Protein AF-A0A094PYR7-F1 (afdb_monomer_lite)

Structure (mmCIF, N/CA/C/O backbone):
data_AF-A0A094PYR7-F1
#
_entry.id   AF-A0A094PYR7-F1
#
loop_
_atom_site.group_PDB
_atom_site.id
_atom_site.type_symbol
_atom_site.label_atom_id
_atom_site.label_alt_id
_atom_site.label_comp_id
_atom_site.label_asym_id
_atom_site.label_entity_id
_atom_site.label_seq_id
_atom_site.pdbx_PDB_ins_code
_atom_site.Cartn_x
_atom_site.Cartn_y
_atom_site.Cartn_z
_atom_site.occupancy
_atom_site.B_iso_or_equiv
_atom_site.auth_seq_id
_atom_site.auth_comp_id
_atom_site.auth_asym_id
_atom_site.auth_atom_id
_atom_site.pdbx_PDB_model_num
ATOM 1 N N . MET A 1 1 ? 9.198 -3.155 3.709 1.00 76.00 1 MET A N 1
ATOM 2 C CA . MET A 1 1 ? 7.843 -2.581 3.554 1.00 76.00 1 MET A CA 1
ATOM 3 C C . MET A 1 1 ? 6.732 -3.575 3.891 1.00 76.00 1 MET A C 1
ATOM 5 O O . MET A 1 1 ? 6.001 -3.309 4.834 1.00 76.00 1 MET A O 1
ATOM 9 N N . ALA A 1 2 ? 6.655 -4.751 3.254 1.00 86.00 2 ALA A N 1
ATOM 10 C CA . ALA A 1 2 ? 5.609 -5.765 3.498 1.00 86.00 2 ALA A CA 1
ATOM 11 C C . ALA A 1 2 ? 5.311 -6.090 4.976 1.00 86.00 2 ALA A C 1
ATOM 13 O O . ALA A 1 2 ? 4.159 -6.064 5.397 1.00 86.00 2 ALA A O 1
ATOM 14 N N . LYS A 1 3 ? 6.339 -6.308 5.809 1.00 89.56 3 LYS A N 1
ATOM 15 C CA . LYS A 1 3 ? 6.157 -6.580 7.250 1.00 89.56 3 LYS A CA 1
ATOM 16 C C . LYS A 1 3 ? 5.523 -5.409 8.016 1.00 89.56 3 LYS A C 1
ATOM 18 O O . LYS A 1 3 ? 4.769 -5.636 8.954 1.00 89.56 3 LYS A O 1
ATOM 23 N N . LEU A 1 4 ? 5.826 -4.168 7.627 1.00 89.31 4 LEU A N 1
ATOM 24 C CA . LEU A 1 4 ? 5.249 -2.964 8.235 1.00 89.31 4 LEU A CA 1
ATOM 25 C C . LEU A 1 4 ? 3.784 -2.806 7.829 1.00 89.31 4 LEU A C 1
ATOM 27 O O . LEU A 1 4 ? 2.940 -2.644 8.703 1.00 89.31 4 LEU A O 1
ATOM 31 N N . ALA A 1 5 ? 3.488 -2.942 6.532 1.00 89.19 5 ALA A N 1
ATOM 32 C CA . ALA A 1 5 ? 2.115 -2.952 6.030 1.00 89.19 5 ALA A CA 1
ATOM 33 C C . ALA A 1 5 ? 1.296 -4.073 6.678 1.00 89.19 5 ALA A C 1
ATOM 35 O O . ALA A 1 5 ? 0.193 -3.825 7.143 1.00 89.19 5 ALA A O 1
ATOM 36 N N . SER A 1 6 ? 1.875 -5.270 6.815 1.00 92.38 6 SER A N 1
ATOM 37 C CA . SER A 1 6 ? 1.200 -6.403 7.454 1.00 92.38 6 SER A CA 1
ATOM 38 C C . SER A 1 6 ? 0.871 -6.135 8.922 1.00 92.38 6 SER A C 1
ATOM 40 O O . SER A 1 6 ? -0.220 -6.440 9.392 1.00 92.38 6 SER A O 1
ATOM 42 N N . ARG A 1 7 ? 1.809 -5.528 9.663 1.00 93.25 7 ARG A N 1
ATOM 43 C CA . ARG A 1 7 ? 1.581 -5.143 11.062 1.00 93.25 7 ARG A CA 1
ATOM 44 C C . ARG A 1 7 ? 0.516 -4.060 11.197 1.00 93.25 7 ARG A C 1
ATOM 46 O O . ARG A 1 7 ? -0.279 -4.141 12.122 1.00 93.25 7 ARG A O 1
ATOM 53 N N . ALA A 1 8 ? 0.512 -3.067 10.310 1.00 91.75 8 ALA A N 1
ATOM 54 C CA . ALA A 1 8 ? -0.484 -1.999 10.322 1.00 91.75 8 ALA A CA 1
ATOM 55 C C . ALA A 1 8 ? -1.880 -2.511 9.936 1.00 91.75 8 ALA A C 1
ATOM 57 O O . ALA A 1 8 ? -2.861 -2.134 10.561 1.00 91.75 8 ALA A O 1
ATOM 58 N N . ALA A 1 9 ? -1.964 -3.386 8.934 1.00 92.06 9 ALA A N 1
ATOM 59 C CA . ALA A 1 9 ? -3.215 -3.941 8.426 1.00 92.06 9 ALA A CA 1
ATOM 60 C C . ALA A 1 9 ? -3.791 -5.075 9.294 1.00 92.06 9 ALA A C 1
ATOM 62 O O . ALA A 1 9 ? -4.954 -5.435 9.137 1.00 92.06 9 ALA A O 1
ATOM 63 N N . GLY A 1 10 ? -2.980 -5.688 10.163 1.00 93.06 10 GLY A N 1
ATOM 64 C CA . GLY A 1 10 ? -3.370 -6.871 10.940 1.00 93.06 10 GLY A CA 1
ATOM 65 C C . GLY A 1 10 ? -3.523 -8.150 10.104 1.00 93.06 10 GLY A C 1
ATOM 66 O O . GLY A 1 10 ? -3.945 -9.179 10.626 1.00 93.06 10 GLY A O 1
ATOM 67 N N . VAL A 1 11 ? -3.165 -8.107 8.819 1.00 93.88 11 VAL A N 1
ATOM 68 C CA . VAL A 1 11 ? -3.213 -9.227 7.869 1.00 93.88 11 VAL A CA 1
ATOM 69 C C . VAL A 1 11 ? -1.896 -9.313 7.108 1.00 93.88 11 VAL A C 1
ATOM 71 O O . VAL A 1 11 ? -1.159 -8.335 7.020 1.00 93.88 11 VAL A O 1
ATOM 74 N N . LYS A 1 12 ? -1.567 -10.478 6.545 1.00 94.31 12 LYS A N 1
ATOM 75 C CA . LYS A 1 12 ? -0.363 -10.619 5.718 1.00 94.31 12 LYS A CA 1
ATOM 76 C C . LYS A 1 12 ? -0.543 -9.833 4.415 1.00 94.31 12 LYS A C 1
A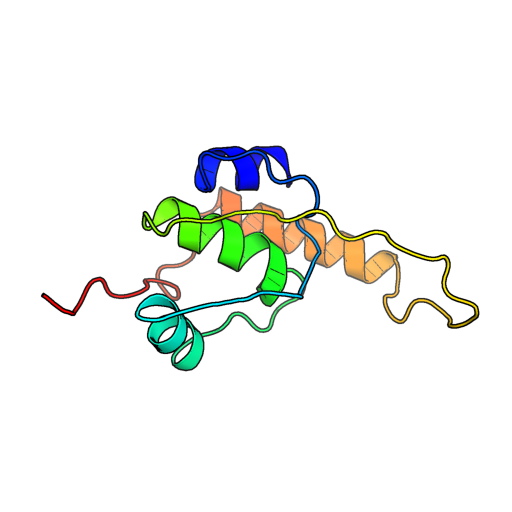TOM 78 O O . LYS A 1 12 ? -1.460 -10.120 3.658 1.00 94.31 12 LYS A O 1
ATOM 83 N N . ILE A 1 13 ? 0.351 -8.878 4.176 1.00 94.06 13 ILE A N 1
ATOM 84 C CA . ILE A 1 13 ? 0.489 -8.127 2.925 1.00 94.06 13 ILE A CA 1
ATOM 85 C C . ILE A 1 13 ? 1.786 -8.576 2.262 1.00 94.06 13 ILE A C 1
ATOM 87 O O . ILE A 1 13 ? 2.853 -8.513 2.887 1.00 94.06 13 ILE A O 1
ATOM 91 N N . THR A 1 14 ? 1.699 -9.041 1.023 1.00 91.62 14 THR A N 1
ATOM 92 C CA . THR A 1 14 ? 2.835 -9.549 0.251 1.00 91.62 14 THR A CA 1
ATOM 93 C C . THR A 1 14 ? 3.294 -8.563 -0.817 1.00 91.62 14 THR A C 1
ATOM 95 O O . THR A 1 14 ? 4.503 -8.451 -1.026 1.00 91.62 14 THR A O 1
ATOM 98 N N . ASP A 1 15 ? 2.386 -7.768 -1.389 1.00 89.69 15 ASP A N 1
ATOM 99 C CA . ASP A 1 15 ? 2.702 -6.744 -2.385 1.00 89.69 15 ASP A CA 1
ATOM 100 C C . ASP A 1 15 ? 2.350 -5.338 -1.881 1.00 89.69 15 ASP A C 1
ATOM 102 O O . ASP A 1 15 ? 1.209 -4.881 -1.904 1.00 89.69 15 ASP A O 1
ATOM 106 N N . THR A 1 16 ? 3.373 -4.605 -1.439 1.00 87.06 16 THR A N 1
ATOM 107 C CA . THR A 1 16 ? 3.221 -3.207 -1.005 1.00 87.06 16 THR A CA 1
ATOM 108 C C . THR A 1 16 ? 3.333 -2.185 -2.129 1.00 87.06 16 THR A C 1
ATOM 110 O O . THR A 1 16 ? 3.165 -0.998 -1.867 1.00 87.06 16 THR A O 1
ATOM 113 N N . SER A 1 17 ? 3.664 -2.619 -3.343 1.00 86.50 17 SER A N 1
ATOM 114 C CA . SER A 1 17 ? 3.850 -1.760 -4.517 1.00 86.50 17 SER A CA 1
ATOM 115 C C . SER A 1 17 ? 2.648 -1.753 -5.458 1.00 86.50 17 SER A C 1
ATOM 117 O O . SER A 1 17 ? 2.628 -0.963 -6.398 1.00 86.50 17 SER A O 1
ATOM 119 N N . SER A 1 18 ? 1.639 -2.594 -5.213 1.00 84.06 18 SER A N 1
ATOM 120 C CA . SER A 1 18 ? 0.414 -2.591 -6.008 1.00 84.06 18 SER A CA 1
ATOM 121 C C . SER A 1 18 ? -0.390 -1.298 -5.827 1.00 84.06 18 SER A C 1
ATOM 123 O O . SER A 1 18 ? -0.748 -0.897 -4.709 1.00 84.06 18 SER A O 1
ATOM 125 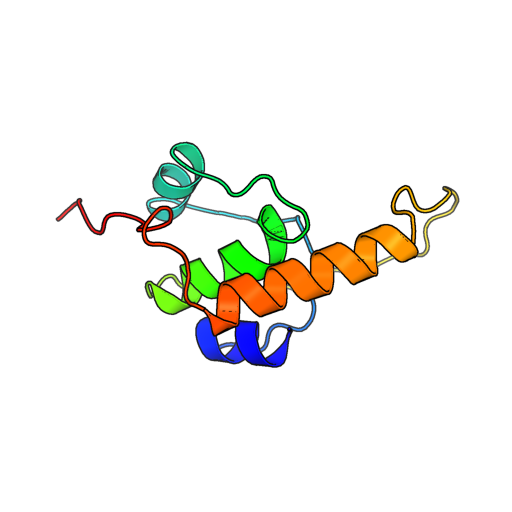N N . GLY A 1 19 ? -0.709 -0.672 -6.962 1.00 84.81 19 GLY A N 1
ATOM 126 C CA . GLY A 1 19 ? -1.635 0.459 -7.067 1.00 84.81 19 GLY A CA 1
ATOM 127 C C . GLY A 1 19 ? -3.091 0.063 -7.287 1.00 84.81 19 GLY A C 1
ATOM 128 O O . GLY A 1 19 ? -3.969 0.916 -7.193 1.00 84.81 19 GLY A O 1
ATOM 129 N N . PHE A 1 20 ? -3.385 -1.214 -7.547 1.00 89.25 20 PHE A N 1
ATOM 130 C CA . PHE A 1 20 ? -4.761 -1.654 -7.765 1.00 89.25 20 PHE A CA 1
ATOM 131 C C . PHE A 1 20 ? -5.491 -1.855 -6.434 1.00 89.25 20 PHE A C 1
ATOM 133 O O . PHE A 1 20 ? -5.034 -2.611 -5.575 1.00 89.25 20 PHE A O 1
ATOM 140 N N . ARG A 1 21 ? -6.633 -1.178 -6.249 1.00 90.75 21 ARG A N 1
ATOM 141 C CA . ARG A 1 21 ? -7.389 -1.184 -4.987 1.00 90.75 21 ARG A CA 1
ATOM 142 C C . ARG A 1 21 ? -8.891 -1.109 -5.229 1.00 90.75 21 ARG A C 1
ATOM 144 O O . ARG A 1 21 ? -9.358 -0.284 -6.006 1.00 90.75 21 ARG A O 1
ATOM 151 N N . ALA A 1 22 ? -9.644 -1.905 -4.476 1.00 93.62 22 ALA A N 1
ATOM 152 C CA . ALA A 1 22 ? -11.080 -1.726 -4.303 1.00 93.62 22 ALA A CA 1
ATOM 153 C C . ALA A 1 22 ? -11.331 -1.041 -2.953 1.00 93.62 22 ALA A C 1
ATOM 155 O O . ALA A 1 22 ? -10.948 -1.566 -1.907 1.00 93.62 22 ALA A O 1
ATOM 156 N N . ILE A 1 23 ? -11.943 0.144 -2.971 1.00 93.88 23 ILE A N 1
ATOM 157 C CA . ILE A 1 23 ? -12.128 0.989 -1.785 1.00 93.88 23 ILE A CA 1
ATOM 158 C C . ILE A 1 23 ? -13.600 1.376 -1.692 1.00 93.88 23 ILE A C 1
ATOM 160 O O . ILE A 1 23 ? -14.197 1.812 -2.673 1.00 93.88 23 ILE A O 1
ATOM 164 N N . ARG A 1 24 ? -14.186 1.220 -0.503 1.00 94.38 24 ARG A N 1
ATOM 165 C CA . ARG A 1 24 ? -15.577 1.595 -0.217 1.00 94.38 24 ARG A CA 1
ATOM 166 C C . ARG A 1 24 ? -15.652 2.750 0.777 1.00 94.38 24 ARG A C 1
ATOM 168 O O . ARG A 1 24 ? -14.661 3.104 1.413 1.00 94.38 24 ARG A O 1
ATOM 175 N N . GLN A 1 25 ? -16.846 3.309 0.936 1.00 93.69 25 GLN A N 1
ATOM 176 C CA . GLN A 1 25 ? -17.125 4.290 1.983 1.00 93.69 25 GLN A CA 1
ATOM 177 C C . GLN A 1 25 ? -16.923 3.692 3.394 1.00 93.69 25 GLN A C 1
ATOM 179 O O . GLN A 1 25 ? -17.181 2.495 3.581 1.00 93.69 25 GLN A O 1
ATOM 184 N N . PRO A 1 26 ? -16.471 4.492 4.381 1.00 92.69 26 PRO A N 1
ATOM 185 C CA . PRO A 1 26 ? -16.190 5.934 4.286 1.00 92.69 26 PRO A CA 1
ATOM 186 C C . PRO A 1 26 ? -14.783 6.277 3.755 1.00 92.69 26 PRO A C 1
ATOM 188 O O . PRO A 1 26 ? -14.542 7.407 3.339 1.00 92.69 26 PRO A O 1
ATOM 191 N N . LEU A 1 27 ? -13.872 5.296 3.683 1.00 92.25 27 LEU A N 1
ATOM 192 C CA . LEU A 1 27 ? -12.471 5.498 3.282 1.00 92.25 27 LEU A CA 1
ATOM 193 C C . LEU A 1 27 ? -12.323 6.137 1.893 1.00 92.25 27 LEU A C 1
ATOM 195 O O . LEU A 1 27 ? -11.421 6.939 1.667 1.00 92.25 27 LEU A O 1
ATOM 199 N N . LEU A 1 28 ? -13.224 5.808 0.965 1.00 93.50 28 LEU A N 1
ATOM 200 C CA . LEU A 1 28 ? -13.229 6.412 -0.366 1.00 93.50 28 LEU A CA 1
ATOM 201 C C . LEU A 1 28 ? -13.379 7.940 -0.310 1.00 93.50 28 LEU A C 1
ATOM 203 O O . LEU A 1 28 ? -12.671 8.637 -1.030 1.00 93.50 28 LEU A O 1
ATOM 207 N N . SER A 1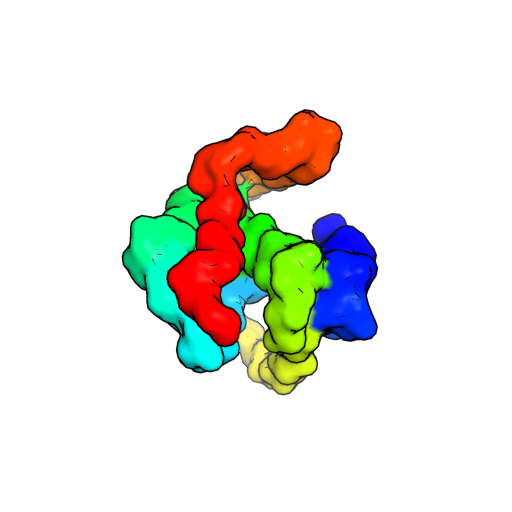 29 ? -14.259 8.466 0.550 1.00 92.06 29 SER A N 1
ATOM 208 C CA . SER A 1 29 ? -14.431 9.918 0.703 1.00 92.06 29 SER A CA 1
ATOM 209 C C . SER A 1 29 ? -13.188 10.583 1.285 1.00 92.06 29 SER A C 1
ATOM 211 O O . SER A 1 29 ? -12.834 11.688 0.881 1.00 92.06 29 SER A O 1
ATOM 213 N N . GLU A 1 30 ? -12.503 9.909 2.205 1.00 89.12 30 GLU A N 1
ATOM 214 C CA . GLU A 1 30 ? -11.257 10.400 2.799 1.00 89.12 30 GLU A CA 1
ATOM 215 C C . GLU A 1 30 ? -10.149 10.519 1.756 1.00 89.12 30 GLU A C 1
ATOM 217 O O . GLU A 1 30 ? -9.539 11.578 1.589 1.00 89.12 30 GLU A O 1
ATOM 222 N N . PHE A 1 31 ? -9.948 9.452 0.986 1.00 90.19 31 PHE A N 1
ATOM 223 C CA . PHE A 1 31 ? -8.973 9.435 -0.095 1.00 90.19 31 PHE A CA 1
ATOM 224 C C . PHE A 1 31 ? -9.332 10.390 -1.232 1.00 90.19 31 PHE A C 1
ATOM 226 O O . PHE A 1 31 ? -8.433 11.017 -1.784 1.00 90.19 31 PHE A O 1
ATOM 233 N N . ALA A 1 32 ? -10.617 10.588 -1.535 1.00 90.62 32 ALA A N 1
ATOM 234 C CA . ALA A 1 32 ? -11.046 11.573 -2.526 1.00 90.62 32 ALA A CA 1
ATOM 235 C C . ALA A 1 32 ? -10.688 13.013 -2.121 1.00 90.62 32 ALA A C 1
ATOM 237 O O . ALA A 1 32 ? -10.377 13.833 -2.983 1.00 90.62 32 ALA A O 1
ATOM 238 N N . ARG A 1 33 ? -10.697 13.331 -0.818 1.00 88.50 33 ARG A N 1
ATOM 239 C CA . ARG A 1 33 ? -10.262 14.647 -0.323 1.00 88.50 33 ARG A CA 1
ATOM 240 C C . ARG A 1 33 ? -8.751 14.805 -0.360 1.00 88.50 33 ARG A C 1
ATOM 242 O O . ARG A 1 33 ? -8.255 15.892 -0.653 1.00 88.50 33 ARG A O 1
ATOM 249 N N . LYS A 1 34 ? -8.019 13.749 -0.006 1.00 82.12 34 LYS A N 1
ATOM 250 C CA . LYS A 1 34 ? -6.562 13.787 0.064 1.00 82.12 34 LYS A CA 1
ATOM 251 C C . LYS A 1 34 ? -5.960 12.419 -0.213 1.00 82.12 34 LYS A C 1
ATOM 253 O O . LYS A 1 34 ? -5.938 11.550 0.655 1.00 82.12 34 LYS A O 1
ATOM 258 N N . PHE A 1 35 ? -5.382 12.282 -1.401 1.00 84.12 35 PHE A N 1
ATOM 259 C CA . PHE A 1 35 ? -4.634 11.099 -1.795 1.00 84.12 35 PHE A CA 1
ATOM 260 C C . PHE A 1 35 ? -3.151 11.441 -1.992 1.00 84.12 35 PHE A C 1
ATOM 262 O O . PHE A 1 35 ? -2.851 12.476 -2.596 1.00 84.12 35 PHE A O 1
ATOM 269 N N . PRO A 1 36 ? -2.203 10.637 -1.478 1.00 81.88 36 PRO A N 1
ATOM 270 C CA . PRO A 1 36 ? -0.785 10.892 -1.690 1.00 81.88 36 PRO A CA 1
ATOM 271 C C . PRO A 1 36 ? -0.407 10.746 -3.169 1.00 81.88 36 PRO A C 1
ATOM 273 O O . PRO A 1 36 ? -0.773 9.769 -3.809 1.00 81.88 36 PRO A O 1
ATOM 276 N N . VAL A 1 37 ? 0.353 11.709 -3.698 1.00 79.81 37 VAL A N 1
ATOM 277 C CA . VAL A 1 37 ? 0.771 11.748 -5.118 1.00 79.81 37 VAL A CA 1
ATOM 278 C C . VAL A 1 37 ? 2.258 11.451 -5.326 1.00 79.81 37 VAL A C 1
ATOM 280 O O . VAL A 1 37 ? 2.761 11.505 -6.445 1.00 79.81 37 VAL A O 1
ATOM 283 N N . HIS A 1 38 ? 3.002 11.188 -4.251 1.00 78.56 38 HIS A N 1
ATOM 284 C CA . HIS A 1 38 ? 4.418 10.833 -4.340 1.00 78.56 38 HIS A CA 1
ATOM 285 C C . HIS A 1 38 ? 4.601 9.338 -4.599 1.00 78.56 38 HIS A 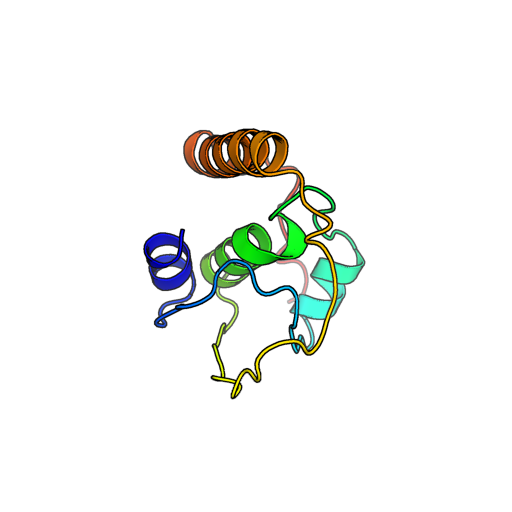C 1
ATOM 287 O O . HIS A 1 38 ? 3.731 8.533 -4.285 1.00 78.56 38 HIS A O 1
ATOM 293 N N . TYR A 1 39 ? 5.765 8.967 -5.134 1.00 70.56 39 TYR A N 1
ATOM 294 C CA . TYR A 1 39 ? 6.119 7.573 -5.400 1.00 70.56 39 TYR A CA 1
ATOM 295 C C . TYR A 1 39 ? 5.978 6.711 -4.136 1.00 70.56 39 TYR A C 1
ATOM 297 O O . TYR A 1 39 ? 6.510 7.070 -3.084 1.00 70.56 39 TYR A O 1
ATOM 305 N N . LEU A 1 40 ? 5.257 5.592 -4.256 1.00 81.25 40 LEU A N 1
ATOM 306 C CA . LEU A 1 40 ? 4.825 4.694 -3.173 1.00 81.25 40 LEU A CA 1
ATOM 307 C C . LEU A 1 40 ? 3.836 5.282 -2.156 1.00 81.25 40 LEU A C 1
ATOM 309 O O . LEU A 1 40 ? 3.364 4.561 -1.275 1.00 81.25 40 LEU A O 1
ATOM 313 N N . GLY A 1 41 ? 3.483 6.558 -2.283 1.00 82.25 41 GLY A N 1
ATOM 314 C CA . GLY A 1 41 ? 2.467 7.188 -1.455 1.00 82.25 41 GLY A CA 1
ATOM 315 C C . GLY A 1 41 ? 1.092 6.576 -1.702 1.00 82.25 41 GLY A C 1
ATOM 316 O O . GLY A 1 41 ? 0.402 6.188 -0.766 1.00 82.25 41 GLY A O 1
ATOM 317 N N . ASP A 1 42 ? 0.738 6.426 -2.973 1.00 83.38 42 ASP A N 1
ATOM 318 C CA . ASP A 1 42 ? -0.505 5.845 -3.491 1.00 83.38 42 ASP A CA 1
ATOM 319 C C . ASP A 1 42 ? -0.624 4.320 -3.312 1.00 83.38 42 ASP A C 1
ATOM 321 O O . ASP A 1 42 ? -1.677 3.728 -3.566 1.00 83.38 42 ASP A O 1
ATOM 325 N N . THR A 1 43 ? 0.443 3.669 -2.846 1.00 88.75 43 THR A N 1
ATOM 326 C CA . THR A 1 43 ? 0.501 2.216 -2.658 1.00 88.75 43 THR A CA 1
ATOM 327 C C . THR A 1 43 ? 0.795 1.869 -1.203 1.00 88.75 43 THR A C 1
ATOM 329 O O . THR A 1 43 ? -0.106 1.579 -0.410 1.00 88.75 43 THR A O 1
ATOM 332 N N . PHE A 1 44 ? 2.058 1.918 -0.812 1.00 88.56 44 PHE A N 1
ATOM 333 C CA . PHE A 1 44 ? 2.501 1.506 0.504 1.00 88.56 44 PHE A CA 1
ATOM 334 C C . PHE A 1 44 ? 1.963 2.418 1.614 1.00 88.56 44 PHE A C 1
ATOM 336 O O . PHE A 1 44 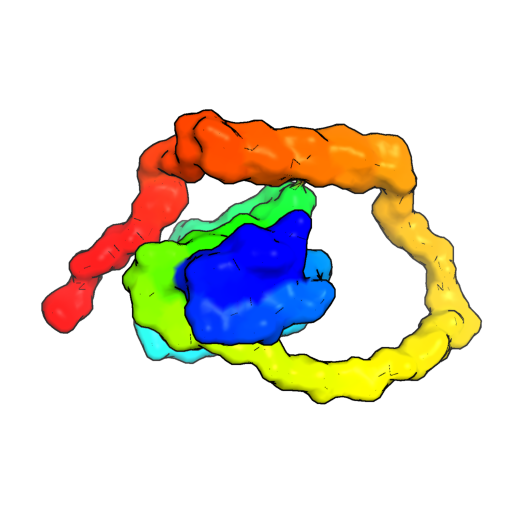? 1.372 1.905 2.569 1.00 88.56 44 PHE A O 1
ATOM 343 N N . ASP A 1 45 ? 2.115 3.740 1.480 1.00 87.69 45 ASP A N 1
ATOM 344 C CA . ASP A 1 45 ? 1.781 4.670 2.567 1.00 87.69 45 ASP A CA 1
ATOM 345 C C . ASP A 1 45 ? 0.280 4.632 2.883 1.00 87.69 45 ASP A C 1
ATOM 347 O O . ASP A 1 45 ? -0.092 4.446 4.041 1.00 87.69 45 ASP A O 1
ATOM 351 N N . VAL A 1 46 ? -0.593 4.685 1.866 1.00 90.12 46 VAL A N 1
ATOM 352 C CA . VAL A 1 46 ? -2.052 4.564 2.069 1.00 90.12 46 VAL A CA 1
ATOM 353 C C . VAL A 1 46 ? -2.474 3.237 2.699 1.00 90.12 46 VAL A C 1
ATOM 355 O O . VAL A 1 46 ? -3.455 3.200 3.438 1.00 90.12 46 VAL A O 1
ATOM 358 N N . THR A 1 47 ? -1.750 2.142 2.441 1.00 91.00 47 THR A N 1
ATOM 359 C CA . THR A 1 47 ? -2.050 0.832 3.052 1.00 91.00 47 THR A CA 1
ATOM 360 C C . THR A 1 47 ? -1.739 0.842 4.541 1.00 91.00 47 THR A C 1
ATOM 362 O O . THR A 1 47 ? -2.543 0.386 5.354 1.00 91.00 47 THR A O 1
ATOM 365 N N . VAL A 1 48 ? -0.562 1.362 4.898 1.00 90.62 48 VAL A N 1
ATOM 366 C CA . VAL A 1 48 ? -0.131 1.494 6.292 1.00 90.62 48 VAL A CA 1
ATOM 367 C C . VAL A 1 48 ? -1.067 2.434 7.045 1.00 90.62 48 VAL A C 1
ATOM 369 O O . VAL A 1 48 ? -1.467 2.122 8.165 1.00 90.62 48 VAL A O 1
ATOM 372 N N . GLU A 1 49 ? -1.443 3.547 6.423 1.00 89.19 49 GLU A N 1
ATOM 373 C CA . GLU A 1 49 ? -2.297 4.561 7.030 1.00 89.19 49 GLU A CA 1
ATOM 374 C C . GLU A 1 49 ? -3.722 4.046 7.267 1.00 89.19 49 GLU A C 1
ATOM 376 O O . GLU A 1 49 ? -4.226 4.127 8.386 1.00 89.19 49 GLU A O 1
ATOM 381 N N . ALA A 1 50 ? -4.337 3.408 6.264 1.00 91.31 50 ALA A N 1
ATOM 382 C CA . ALA A 1 50 ? -5.659 2.800 6.413 1.00 91.31 50 ALA A CA 1
ATOM 383 C C . ALA A 1 50 ? -5.686 1.763 7.552 1.00 91.31 50 ALA A C 1
ATOM 385 O O . ALA A 1 50 ? -6.600 1.775 8.379 1.00 91.31 50 ALA A O 1
ATOM 386 N N . GLY A 1 51 ? -4.662 0.905 7.638 1.00 91.12 51 GLY A N 1
ATOM 387 C CA . GLY A 1 51 ? -4.537 -0.071 8.722 1.00 91.12 51 GLY A CA 1
ATOM 388 C C . GLY A 1 51 ? -4.385 0.582 10.101 1.00 91.12 51 GLY A C 1
ATOM 389 O O . GLY A 1 51 ? -5.106 0.233 11.035 1.00 91.12 51 GLY A O 1
ATOM 390 N N . ARG A 1 52 ? -3.512 1.594 10.227 1.00 90.19 52 ARG A N 1
ATOM 391 C CA . ARG A 1 52 ? -3.298 2.338 11.485 1.00 90.19 52 ARG A CA 1
ATOM 392 C C . ARG A 1 52 ? -4.548 3.057 11.983 1.00 90.19 52 ARG A C 1
ATOM 394 O O . ARG A 1 52 ? -4.745 3.157 13.190 1.00 90.19 52 ARG A O 1
ATOM 401 N N . GLN A 1 53 ? -5.393 3.527 11.074 1.00 89.38 53 GLN A N 1
ATOM 402 C CA . GLN A 1 53 ? -6.648 4.201 11.406 1.00 89.38 53 GLN A CA 1
ATOM 403 C C . GLN A 1 53 ? -7.809 3.241 11.707 1.00 89.38 53 GLN A C 1
ATOM 405 O O . GLN A 1 53 ? -8.906 3.686 12.046 1.00 89.38 53 GLN A O 1
ATOM 410 N N . GLY A 1 54 ? -7.579 1.926 11.620 1.00 89.88 54 GLY A N 1
ATOM 411 C CA . GLY A 1 54 ? -8.560 0.899 11.967 1.00 89.88 54 GLY A CA 1
ATOM 412 C C . GLY A 1 54 ? -9.477 0.473 10.820 1.00 89.88 54 GLY A C 1
ATOM 413 O O . GLY A 1 54 ? -10.455 -0.240 11.059 1.00 89.88 54 GLY A O 1
ATOM 414 N N . TYR A 1 55 ? -9.185 0.862 9.575 1.00 93.31 55 TYR A N 1
ATOM 415 C CA . TYR A 1 55 ? -9.901 0.321 8.422 1.00 93.31 55 TYR A CA 1
ATOM 416 C C . TYR A 1 55 ? -9.518 -1.141 8.184 1.00 93.31 55 TYR A C 1
ATOM 418 O O . TYR A 1 55 ? -8.370 -1.549 8.361 1.00 93.31 55 TYR A O 1
ATOM 426 N N . ARG A 1 56 ? -10.483 -1.946 7.723 1.00 94.31 56 ARG A N 1
ATOM 427 C CA . ARG A 1 56 ? -10.199 -3.320 7.297 1.00 94.31 56 ARG A CA 1
ATOM 428 C C . ARG A 1 56 ? -9.489 -3.307 5.951 1.00 94.31 56 ARG A C 1
ATOM 430 O O . ARG A 1 56 ? -10.070 -2.900 4.947 1.00 94.31 56 ARG A O 1
ATOM 437 N N . VAL A 1 57 ? -8.259 -3.803 5.949 1.00 94.44 57 VAL A N 1
ATOM 438 C CA . VAL A 1 57 ? -7.430 -3.992 4.758 1.00 94.44 57 VAL A CA 1
ATOM 439 C C . VAL A 1 57 ? -7.334 -5.489 4.464 1.00 94.44 57 VAL A C 1
ATOM 441 O O . VAL A 1 57 ? -7.226 -6.299 5.383 1.00 94.44 57 VAL A O 1
ATOM 444 N N . GLY A 1 58 ? -7.383 -5.858 3.185 1.00 93.69 58 GLY A N 1
ATOM 445 C CA . GLY A 1 58 ? -7.206 -7.231 2.720 1.00 93.69 58 GLY A CA 1
ATOM 446 C C . GLY A 1 58 ? -6.420 -7.267 1.414 1.00 93.69 58 GLY A C 1
ATOM 447 O O . GLY A 1 58 ? -6.450 -6.308 0.645 1.00 93.69 58 GLY A 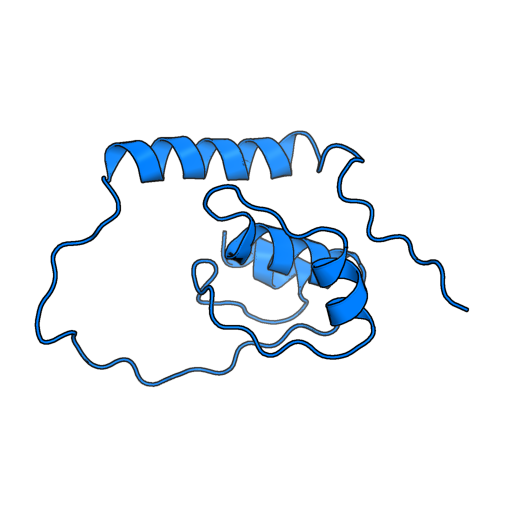O 1
ATOM 448 N N . GLU A 1 59 ? -5.723 -8.375 1.179 1.00 94.38 59 GLU A N 1
ATOM 449 C CA . GLU A 1 59 ? -4.994 -8.655 -0.058 1.00 94.38 59 GLU A CA 1
ATOM 450 C C . GLU A 1 59 ? -5.623 -9.880 -0.728 1.00 94.38 59 GLU A C 1
ATOM 452 O O . GLU A 1 59 ? -5.821 -10.911 -0.083 1.00 94.38 59 GLU A O 1
ATOM 457 N N . ILE A 1 60 ? -5.967 -9.752 -2.011 1.00 93.06 60 ILE A N 1
ATOM 458 C CA . ILE A 1 60 ? -6.490 -10.851 -2.828 1.00 93.06 60 ILE A CA 1
ATOM 459 C C . ILE A 1 60 ? -5.420 -11.175 -3.875 1.00 93.06 60 ILE A C 1
ATOM 461 O O . ILE A 1 60 ? -5.063 -10.283 -4.647 1.00 93.06 60 ILE A O 1
ATOM 465 N N . PRO A 1 61 ? -4.889 -12.412 -3.910 1.00 89.38 61 PRO A N 1
ATOM 466 C CA . PRO A 1 61 ? -3.873 -12.783 -4.883 1.00 89.38 61 PRO A CA 1
ATOM 467 C C . PRO A 1 61 ? -4.461 -12.780 -6.297 1.00 89.38 61 PRO A C 1
ATOM 469 O O . PRO A 1 61 ? -5.549 -13.306 -6.531 1.00 89.38 61 PRO A O 1
ATOM 472 N N . VAL A 1 62 ? -3.711 -12.218 -7.243 1.00 86.69 62 VAL A N 1
ATOM 473 C CA . VAL A 1 62 ? -4.054 -12.197 -8.669 1.00 86.69 62 VAL A CA 1
ATOM 474 C C . VAL A 1 62 ? -2.998 -13.002 -9.429 1.00 86.69 62 VAL A C 1
ATOM 476 O O . VAL A 1 62 ? -1.805 -12.775 -9.210 1.00 86.69 62 VAL A O 1
ATOM 479 N N . PRO A 1 63 ? -3.385 -13.944 -10.309 1.00 87.31 63 PRO A N 1
ATOM 480 C CA . PRO A 1 63 ? -2.430 -14.627 -11.169 1.00 87.31 63 PRO A CA 1
ATOM 481 C C . PRO A 1 63 ? -1.814 -13.620 -12.146 1.00 87.31 63 PRO A C 1
ATOM 483 O O . PRO A 1 63 ? -2.509 -13.028 -12.970 1.00 87.31 63 PRO A O 1
ATOM 486 N N . MET A 1 64 ? -0.502 -13.414 -12.036 1.00 83.38 64 MET A N 1
ATOM 487 C CA . MET A 1 64 ? 0.245 -12.537 -12.933 1.00 83.38 64 MET A CA 1
ATOM 488 C C . MET A 1 64 ? 0.762 -13.339 -14.126 1.00 83.38 64 MET A C 1
ATOM 490 O O . MET A 1 64 ? 1.422 -14.363 -13.950 1.00 83.38 64 MET A O 1
ATOM 494 N N . HIS A 1 65 ? 0.496 -12.850 -15.335 1.00 85.38 65 HIS A N 1
ATOM 495 C CA . HIS A 1 65 ? 1.119 -13.351 -16.556 1.00 85.38 65 HIS A CA 1
ATOM 496 C C . HIS A 1 65 ? 2.310 -12.476 -16.931 1.00 85.38 65 HIS A C 1
ATOM 498 O O . HIS A 1 65 ? 2.312 -11.266 -16.685 1.00 85.38 65 HIS A O 1
ATOM 504 N N . GLU A 1 66 ? 3.327 -13.088 -17.531 1.00 81.88 66 GLU A N 1
ATOM 505 C CA . GLU A 1 66 ? 4.473 -12.340 -18.021 1.00 81.88 66 GLU A CA 1
ATOM 506 C C . GLU A 1 66 ? 4.022 -11.363 -19.111 1.00 81.88 66 GLU A C 1
ATOM 508 O O . GLU A 1 66 ? 3.260 -11.697 -20.021 1.00 81.88 66 GLU A O 1
ATOM 513 N N . ARG A 1 67 ? 4.462 -10.114 -18.983 1.00 80.88 67 ARG A N 1
ATOM 514 C CA . ARG A 1 67 ? 4.148 -9.070 -19.954 1.00 80.88 67 ARG A CA 1
ATOM 515 C C . ARG A 1 67 ? 4.853 -9.379 -21.275 1.00 80.88 67 ARG A C 1
ATOM 517 O O . ARG A 1 67 ? 6.072 -9.498 -21.306 1.00 80.88 67 ARG A O 1
ATOM 524 N N . ALA A 1 68 ? 4.094 -9.432 -22.369 1.00 80.56 68 ALA A N 1
ATOM 525 C CA . ALA A 1 68 ? 4.620 -9.705 -23.711 1.00 80.56 68 ALA A CA 1
ATOM 526 C C . ALA A 1 68 ? 5.533 -8.587 -24.269 1.00 80.56 68 ALA A C 1
ATOM 528 O O . ALA A 1 68 ? 6.162 -8.760 -25.309 1.00 80.56 68 ALA A O 1
ATOM 529 N N . GLY A 1 69 ? 5.614 -7.433 -23.596 1.00 81.69 69 GLY A N 1
ATOM 530 C CA . GLY A 1 69 ? 6.482 -6.324 -23.980 1.00 81.69 69 GLY A CA 1
ATOM 531 C C . GLY A 1 69 ? 6.489 -5.175 -22.967 1.00 81.69 69 GLY A C 1
ATOM 532 O O . GLY A 1 69 ? 5.785 -5.199 -21.955 1.00 81.69 69 GLY A O 1
ATOM 533 N N . GLY A 1 70 ? 7.299 -4.153 -23.256 1.00 75.56 70 GLY A N 1
ATOM 534 C CA . GLY A 1 70 ? 7.399 -2.908 -22.488 1.00 75.56 70 GLY A CA 1
ATOM 535 C C . GLY A 1 70 ? 8.724 -2.740 -21.737 1.00 75.56 70 GLY A C 1
ATOM 536 O O . GLY A 1 70 ? 9.237 -3.665 -21.107 1.00 75.56 70 GLY A O 1
ATOM 537 N N . ILE A 1 71 ? 9.262 -1.522 -21.759 1.00 66.94 71 ILE A N 1
ATOM 538 C CA . ILE A 1 71 ? 10.434 -1.122 -20.970 1.00 66.94 71 ILE A CA 1
ATOM 539 C C . ILE A 1 71 ? 9.913 -0.565 -19.635 1.00 66.94 71 ILE A C 1
ATOM 541 O O . ILE A 1 71 ? 8.942 0.194 -19.655 1.00 66.94 71 ILE A O 1
ATOM 545 N N . PRO A 1 72 ? 10.488 -0.938 -18.476 1.00 66.62 72 PRO A N 1
ATOM 546 C CA . PRO A 1 72 ? 10.112 -0.337 -17.200 1.00 66.62 72 PRO A CA 1
ATOM 547 C C . PRO A 1 72 ? 10.203 1.192 -17.283 1.00 66.62 72 PRO A C 1
ATOM 549 O O . PRO A 1 72 ? 11.254 1.734 -17.614 1.00 66.62 72 PRO A O 1
ATOM 552 N N . SER A 1 73 ? 9.110 1.890 -16.980 1.00 66.56 73 SER A N 1
ATOM 553 C CA . SER A 1 73 ? 9.052 3.360 -16.983 1.00 66.56 73 SER A CA 1
ATOM 554 C C . SER A 1 73 ? 9.765 3.993 -15.782 1.00 66.56 73 SER A C 1
ATOM 556 O O . SER A 1 73 ? 9.997 5.200 -15.758 1.00 66.56 73 SER A O 1
ATOM 558 N N . SER A 1 74 ? 10.138 3.191 -14.783 1.00 63.31 74 SER A N 1
ATOM 559 C CA . SER A 1 74 ? 10.853 3.631 -13.590 1.00 63.31 74 SER A CA 1
ATOM 560 C C . SER A 1 74 ? 12.363 3.466 -13.764 1.00 63.31 74 SER A C 1
ATOM 562 O O . SER A 1 74 ? 12.875 2.348 -13.821 1.00 63.31 74 SER A O 1
ATOM 564 N N . ASN A 1 75 ? 13.090 4.580 -13.791 1.00 72.88 75 ASN A N 1
ATOM 565 C CA . ASN A 1 75 ? 14.544 4.570 -13.689 1.00 72.88 75 ASN A CA 1
ATOM 566 C C . ASN A 1 75 ? 14.956 4.088 -12.281 1.00 72.88 75 ASN A C 1
ATOM 568 O O . ASN A 1 75 ? 14.649 4.743 -11.282 1.00 72.88 75 ASN A O 1
ATOM 572 N N . THR A 1 76 ? 15.652 2.949 -12.211 1.00 71.75 76 THR A N 1
ATOM 573 C CA . THR A 1 76 ? 16.037 2.232 -10.980 1.00 71.75 76 THR A CA 1
ATOM 574 C C . THR A 1 76 ? 16.676 3.135 -9.923 1.00 71.75 76 THR A C 1
ATOM 576 O O . THR A 1 76 ? 16.415 2.974 -8.732 1.00 71.75 76 THR A O 1
ATOM 579 N N . PHE A 1 77 ? 17.475 4.120 -10.344 1.00 73.75 77 PHE A N 1
ATOM 580 C CA . PHE A 1 77 ? 18.128 5.061 -9.432 1.00 73.75 77 PHE A CA 1
ATOM 581 C C . PHE A 1 77 ? 17.121 5.935 -8.670 1.00 73.75 77 PHE A C 1
ATOM 583 O O . PHE A 1 77 ? 17.199 6.074 -7.448 1.00 73.75 77 PHE A O 1
ATOM 590 N N . TRP A 1 78 ? 16.121 6.467 -9.375 1.00 71.12 78 TRP A N 1
ATOM 591 C CA . TRP A 1 78 ? 15.068 7.273 -8.764 1.00 71.12 78 TRP A CA 1
ATOM 592 C C . TRP A 1 78 ? 14.194 6.435 -7.828 1.00 71.12 78 TRP A C 1
ATOM 594 O O . TRP A 1 78 ? 13.867 6.893 -6.734 1.00 71.12 78 TRP A O 1
ATOM 604 N N . SER A 1 79 ? 13.896 5.181 -8.185 1.00 71.19 79 SER A N 1
ATOM 605 C CA . SER A 1 79 ? 13.149 4.258 -7.317 1.00 71.19 79 SER A CA 1
ATOM 606 C C . SER A 1 79 ? 13.831 4.032 -5.961 1.00 71.19 79 SER A C 1
ATOM 608 O O . SER A 1 79 ? 13.142 3.961 -4.944 1.00 71.19 79 SER A O 1
ATOM 610 N N . ILE A 1 80 ? 15.168 3.972 -5.919 1.00 78.62 80 ILE A N 1
ATOM 611 C CA . ILE A 1 80 ? 15.932 3.845 -4.666 1.00 78.62 80 ILE A CA 1
ATOM 612 C C . ILE A 1 80 ? 15.797 5.112 -3.814 1.00 78.62 80 ILE A C 1
ATOM 614 O O . ILE A 1 80 ? 15.502 5.021 -2.622 1.00 78.62 80 ILE A O 1
ATOM 618 N N . ILE A 1 81 ? 15.960 6.299 -4.407 1.00 79.44 81 ILE A N 1
ATOM 619 C CA . ILE A 1 81 ? 15.820 7.575 -3.685 1.00 79.44 81 ILE A CA 1
ATOM 620 C C . ILE A 1 81 ? 14.418 7.704 -3.081 1.00 79.44 81 ILE A C 1
ATOM 622 O O . ILE A 1 81 ? 14.265 8.067 -1.911 1.00 79.44 81 ILE A O 1
ATOM 626 N N . TYR A 1 82 ? 13.384 7.374 -3.852 1.00 71.88 82 TYR A N 1
ATOM 627 C CA . TYR A 1 82 ? 12.017 7.433 -3.351 1.00 71.88 82 TYR A CA 1
ATOM 628 C C . TYR A 1 82 ? 11.737 6.389 -2.266 1.00 71.88 82 TYR A C 1
ATOM 630 O O . TYR A 1 82 ? 11.037 6.703 -1.307 1.00 71.88 82 TYR A O 1
ATOM 638 N N . LEU A 1 83 ? 12.339 5.197 -2.345 1.00 79.81 83 LEU A N 1
ATOM 639 C CA . LEU A 1 83 ? 12.258 4.198 -1.277 1.00 79.81 83 LEU A CA 1
ATOM 640 C C . LEU A 1 83 ? 12.795 4.754 0.052 1.00 79.81 83 LEU A C 1
ATOM 642 O O . LEU A 1 83 ? 12.149 4.597 1.091 1.00 79.81 83 LEU A O 1
ATOM 646 N N . PHE A 1 84 ? 13.943 5.439 0.021 1.00 80.56 84 PHE A N 1
ATOM 647 C CA . PHE A 1 84 ? 14.500 6.103 1.202 1.00 80.56 84 PHE A CA 1
ATOM 648 C C . PHE A 1 84 ? 13.583 7.208 1.728 1.00 80.56 84 PHE A C 1
ATOM 650 O O . PHE A 1 84 ? 13.388 7.314 2.939 1.00 80.56 84 PHE A O 1
ATOM 657 N N . ARG A 1 85 ? 12.964 7.992 0.838 1.00 78.75 85 ARG A N 1
ATOM 658 C CA . ARG A 1 85 ? 11.982 9.013 1.223 1.00 78.75 85 ARG A CA 1
ATOM 659 C C . ARG A 1 85 ? 10.774 8.397 1.937 1.00 78.75 85 ARG A C 1
ATOM 661 O O . ARG A 1 85 ? 10.400 8.904 2.991 1.00 78.75 85 ARG A O 1
ATOM 668 N N . SER A 1 86 ? 10.196 7.309 1.423 1.00 70.44 86 SER A N 1
ATOM 669 C CA . SER A 1 86 ? 9.079 6.613 2.084 1.00 70.44 86 SER A CA 1
ATOM 670 C C . SER A 1 86 ? 9.481 6.063 3.458 1.00 70.44 86 SER A C 1
ATOM 672 O O . SER A 1 86 ? 8.738 6.208 4.427 1.00 70.44 86 SER A O 1
ATOM 674 N N . PHE A 1 87 ? 10.688 5.499 3.590 1.00 79.44 87 PHE A N 1
ATOM 675 C CA . PHE A 1 87 ? 11.225 5.093 4.897 1.00 79.44 87 PHE A CA 1
ATOM 676 C C . PHE A 1 87 ? 11.385 6.276 5.862 1.00 79.44 87 PHE A C 1
ATOM 678 O O . PHE A 1 87 ? 11.046 6.150 7.038 1.00 79.44 87 PHE A O 1
ATOM 685 N N . ALA A 1 88 ? 11.864 7.426 5.383 1.00 78.38 88 ALA A N 1
ATOM 686 C CA . ALA A 1 88 ? 12.023 8.625 6.200 1.00 78.38 88 ALA A CA 1
ATOM 687 C C . ALA A 1 88 ? 10.672 9.167 6.698 1.00 78.38 88 ALA A C 1
ATOM 689 O O . ALA A 1 88 ? 10.551 9.489 7.878 1.00 78.38 88 ALA A O 1
ATOM 690 N N . VAL A 1 89 ? 9.643 9.198 5.839 1.00 74.38 89 VAL A N 1
ATOM 691 C CA . VAL A 1 89 ? 8.271 9.598 6.217 1.00 74.38 89 VAL A CA 1
ATOM 692 C C . VAL A 1 89 ? 7.713 8.692 7.317 1.00 74.38 89 VAL A C 1
ATOM 694 O O . VAL A 1 89 ? 7.080 9.175 8.251 1.00 74.38 89 VAL A O 1
ATOM 697 N N . LEU A 1 90 ? 7.985 7.387 7.259 1.00 69.69 90 LEU A N 1
ATOM 698 C CA . LEU A 1 90 ? 7.574 6.466 8.318 1.00 69.69 90 LEU A CA 1
ATOM 699 C C . LEU A 1 90 ? 8.303 6.688 9.647 1.00 69.69 90 LEU A C 1
ATOM 701 O O . LEU A 1 90 ? 7.673 6.560 10.696 1.00 69.69 90 LEU A O 1
ATOM 705 N N . LEU A 1 91 ? 9.618 6.929 9.607 1.00 73.19 91 LEU A N 1
ATOM 706 C CA . LEU A 1 91 ? 10.467 7.026 10.800 1.00 73.19 91 LEU A CA 1
ATOM 707 C C . LEU A 1 91 ? 10.282 8.344 11.549 1.00 73.19 91 LEU A C 1
ATOM 709 O O . LEU A 1 91 ? 10.255 8.349 12.775 1.00 73.19 91 LEU A O 1
ATOM 713 N N . ILE A 1 92 ? 10.152 9.445 10.811 1.00 73.50 92 ILE A N 1
ATOM 714 C CA . ILE A 1 92 ? 9.948 10.785 11.379 1.00 73.50 92 ILE A CA 1
ATOM 715 C C . ILE A 1 92 ? 8.498 10.949 11.871 1.00 73.50 92 ILE A C 1
ATOM 717 O O . ILE A 1 92 ? 8.208 11.814 12.691 1.00 73.50 92 ILE A O 1
ATOM 721 N N . GLY A 1 93 ? 7.600 10.074 11.417 1.00 59.94 93 GLY A N 1
ATOM 722 C CA . GLY A 1 93 ? 6.168 10.208 11.603 1.00 59.94 93 GLY A CA 1
ATOM 723 C C . GLY A 1 93 ? 5.552 10.893 10.391 1.00 59.94 93 GLY A C 1
ATOM 724 O O . GLY A 1 93 ? 6.122 11.818 9.803 1.00 59.94 93 GLY A O 1
ATOM 725 N N . THR A 1 94 ? 4.373 10.415 10.000 1.00 57.97 94 THR A N 1
ATOM 726 C CA . THR A 1 94 ? 3.512 11.088 9.033 1.00 57.97 94 THR A CA 1
ATOM 727 C C . THR A 1 94 ? 3.304 12.510 9.528 1.00 57.97 94 THR A C 1
ATOM 729 O O . THR A 1 94 ? 2.579 12.715 10.494 1.00 57.97 94 THR A O 1
ATOM 732 N N . ASN A 1 95 ? 3.973 13.480 8.896 1.00 50.81 95 ASN A N 1
ATOM 733 C CA . ASN A 1 95 ? 3.713 14.901 9.103 1.00 50.81 95 ASN A CA 1
ATOM 734 C C . ASN A 1 95 ? 2.186 15.058 9.143 1.00 50.81 95 ASN A C 1
ATOM 736 O O . ASN A 1 95 ? 1.540 14.573 8.207 1.00 50.81 95 ASN A O 1
ATOM 740 N N . ASP A 1 96 ? 1.626 15.679 10.188 1.00 50.69 96 ASP A N 1
ATOM 741 C CA . ASP A 1 96 ? 0.184 15.756 10.527 1.00 50.69 96 ASP A CA 1
ATOM 742 C C . ASP A 1 96 ? -0.746 16.216 9.385 1.00 50.69 96 ASP A C 1
ATOM 744 O O . ASP A 1 96 ? -1.966 16.271 9.497 1.00 50.69 96 ASP A O 1
ATOM 748 N N . ARG A 1 97 ? -0.185 16.510 8.217 1.00 49.34 97 ARG A N 1
ATOM 749 C CA . ARG A 1 97 ? -0.885 16.740 6.967 1.00 49.34 97 ARG A CA 1
ATOM 750 C C . ARG A 1 97 ? -1.755 15.560 6.515 1.00 49.34 97 ARG A C 1
ATOM 752 O O . ARG A 1 97 ? -2.692 15.838 5.779 1.00 49.34 97 ARG A O 1
ATOM 759 N N . TYR A 1 98 ? -1.500 14.301 6.879 1.00 50.66 98 TYR A N 1
ATOM 760 C CA . TYR A 1 98 ? -2.353 13.159 6.477 1.00 50.66 98 TYR A CA 1
ATOM 761 C C . TYR A 1 98 ? -3.242 12.626 7.611 1.00 50.66 98 TYR A C 1
ATOM 763 O O . TYR A 1 98 ? -3.529 11.436 7.662 1.00 50.66 98 TYR A O 1
ATOM 771 N N . GLN A 1 99 ? -3.720 13.494 8.508 1.00 47.19 99 GLN A N 1
ATOM 772 C CA . GLN A 1 99 ? -4.817 13.116 9.396 1.00 47.19 99 GLN A CA 1
ATOM 773 C C . GLN A 1 99 ? -6.096 12.918 8.571 1.00 47.19 99 GLN A C 1
ATOM 775 O O . GLN A 1 99 ? -6.728 13.878 8.126 1.00 47.19 99 GLN A O 1
ATOM 780 N N . ILE A 1 100 ? -6.475 11.659 8.349 1.00 52.69 100 ILE A N 1
ATOM 781 C CA . ILE A 1 100 ? -7.843 11.311 7.970 1.00 52.69 100 ILE A CA 1
ATOM 782 C C . ILE A 1 100 ? -8.687 11.601 9.206 1.00 52.69 100 ILE A C 1
ATOM 784 O O . ILE A 1 100 ? -8.633 10.890 10.211 1.00 52.69 100 ILE A O 1
ATOM 788 N N . ARG A 1 101 ? -9.377 12.738 9.153 1.00 50.91 101 ARG A N 1
ATOM 789 C CA . ARG A 1 101 ? -10.257 13.214 10.214 1.00 50.91 101 ARG A CA 1
ATOM 790 C C . ARG A 1 101 ? -11.312 12.150 10.484 1.00 50.91 101 ARG A C 1
ATOM 792 O O . ARG A 1 101 ? -12.034 11.740 9.579 1.00 50.91 101 ARG A O 1
ATOM 799 N N . LYS A 1 102 ? -11.400 11.716 11.738 1.00 47.62 102 LYS A N 1
ATOM 800 C CA . LYS A 1 102 ? -12.393 10.759 12.236 1.00 47.62 102 LYS A CA 1
ATOM 801 C C . LYS A 1 102 ? -13.721 11.482 12.500 1.00 47.62 102 LYS A C 1
ATOM 803 O O . LYS A 1 102 ? -14.327 11.337 13.554 1.00 47.62 102 LYS A O 1
ATOM 808 N N . ASP A 1 103 ? -14.131 12.309 11.545 1.00 46.12 103 ASP A N 1
ATOM 809 C CA . ASP A 1 103 ? -15.199 13.286 11.701 1.00 46.12 103 ASP A CA 1
ATOM 810 C C . ASP A 1 103 ? -16.403 12.852 10.875 1.00 46.12 103 ASP A C 1
ATOM 812 O O . ASP A 1 103 ? -16.766 13.488 9.884 1.00 46.12 103 ASP A O 1
ATOM 816 N N . MET A 1 104 ? -16.999 11.737 11.275 1.00 45.41 104 MET A N 1
ATOM 817 C CA . MET A 1 104 ? -18.419 11.496 11.065 1.00 45.41 104 MET A CA 1
ATOM 818 C C . MET A 1 104 ? -18.838 10.378 12.020 1.00 45.41 104 MET A C 1
ATOM 820 O O . MET A 1 104 ? -18.526 9.221 11.758 1.00 45.41 104 MET A O 1
ATOM 824 N N . GLU A 1 105 ? -19.435 10.809 13.138 1.00 39.22 105 GLU A N 1
ATOM 825 C CA . GLU A 1 105 ? -20.334 10.084 14.062 1.00 39.22 105 GLU A CA 1
ATOM 826 C C . GLU A 1 105 ? -20.013 8.624 14.436 1.00 39.22 105 GLU A C 1
ATOM 828 O O . GLU A 1 105 ? -20.218 7.701 13.616 1.00 39.22 105 GLU A O 1
#

Organism: NCBI:txid449393

Foldseek 3Di:
DQVLLCVLQVHRDDDQQDLDDDDDPPVVVLCVVPADPARSSSGNVSSSVCSNVPHHDDDDDDDDDDDPDDDPPDDPVVVVVSVVVVVVCVVVDPPCPSPSDPPDD

Radius of gyration: 14.81 Å; chains: 1; bounding box: 38×31×38 Å

Sequence (105 aa):
MAKLASRAAGVKITDTSSGFRAIRQPLLSEFARKFPVHYLGDTFDVTVEAGRQGYRVGEIPVPMHERAGGIPSSNTFWSIIYLFRSFAVLLIGTNDRYQIRKDME

pLDDT: mean 80.39, std 13.93, range [39.22, 94.44]

Secondary structure (DSSP, 8-state):
-HHHHHHHHTS----SS-------TTHHHHHHH----STTIIIIIHHHHHHHTT--------PPPPPSS---SS-HHHHHHHHHHHHHHHHH---GGG-------